Protein AF-A0A158JKR1-F1 (afdb_monomer_lite)

pLDDT: mean 86.39, std 18.25, range [36.31, 98.44]

Structure (mmCIF, N/CA/C/O backbone):
data_AF-A0A158JKR1-F1
#
_entry.id   AF-A0A158JKR1-F1
#
loop_
_atom_site.group_PDB
_atom_site.id
_atom_site.type_symbol
_atom_site.label_atom_id
_atom_site.label_alt_id
_atom_site.label_comp_id
_atom_site.label_asym_id
_atom_site.label_entity_id
_atom_site.label_seq_id
_atom_site.pdbx_PDB_ins_code
_atom_site.Cartn_x
_atom_site.Cartn_y
_atom_site.Cartn_z
_atom_site.occupancy
_atom_site.B_iso_or_equiv
_atom_site.auth_seq_id
_atom_site.auth_comp_id
_atom_site.auth_asym_id
_atom_site.auth_atom_id
_atom_site.pdbx_PDB_model_num
ATOM 1 N N . MET A 1 1 ? 40.102 68.312 15.667 1.00 36.31 1 MET A N 1
ATOM 2 C CA . MET A 1 1 ? 39.269 68.074 14.461 1.00 36.31 1 MET A CA 1
ATOM 3 C C . MET A 1 1 ? 39.759 66.760 13.847 1.00 36.31 1 MET A C 1
ATOM 5 O O . MET A 1 1 ? 40.965 66.577 13.837 1.00 36.31 1 MET A O 1
ATOM 9 N N . ARG A 1 2 ? 38.901 65.736 13.672 1.00 40.97 2 ARG A N 1
ATOM 10 C CA . ARG A 1 2 ? 38.323 65.308 12.364 1.00 40.97 2 ARG A CA 1
ATOM 11 C C . ARG A 1 2 ? 39.405 65.064 11.289 1.00 40.97 2 ARG A C 1
ATOM 13 O O . ARG A 1 2 ? 40.112 66.010 10.986 1.00 40.97 2 ARG A O 1
ATOM 20 N N . TYR A 1 3 ? 39.560 63.921 10.620 1.00 46.03 3 TYR A N 1
ATOM 21 C CA . TYR A 1 3 ? 38.919 62.588 10.657 1.00 46.03 3 TYR A CA 1
ATOM 22 C C . TYR A 1 3 ? 40.053 61.524 10.493 1.00 46.03 3 TYR A C 1
ATOM 24 O O . TYR A 1 3 ? 41.214 61.918 10.476 1.00 46.03 3 TYR A O 1
ATOM 32 N N . ALA A 1 4 ? 39.877 60.201 10.370 1.00 41.28 4 ALA A N 1
ATOM 33 C CA . ALA A 1 4 ? 38.708 59.315 10.252 1.00 41.28 4 ALA A CA 1
ATOM 34 C C . ALA A 1 4 ? 39.033 57.917 10.851 1.00 41.28 4 ALA A C 1
ATOM 36 O O . ALA A 1 4 ? 40.129 57.708 11.363 1.00 41.28 4 ALA A O 1
ATOM 37 N N . ALA A 1 5 ? 38.118 56.948 10.720 1.00 48.19 5 ALA A N 1
ATOM 38 C CA . ALA A 1 5 ? 38.401 55.514 10.852 1.00 48.19 5 ALA A CA 1
ATOM 39 C C . ALA A 1 5 ? 38.074 54.810 9.523 1.00 48.19 5 ALA A C 1
ATOM 41 O O . ALA A 1 5 ? 36.989 55.011 8.979 1.00 48.19 5 ALA A O 1
ATOM 42 N N . ALA A 1 6 ? 38.993 53.991 9.006 1.00 43.12 6 ALA A N 1
ATOM 43 C CA . ALA A 1 6 ? 38.788 53.195 7.796 1.00 43.12 6 ALA A CA 1
ATOM 44 C C . ALA A 1 6 ? 38.548 51.725 8.176 1.00 43.12 6 ALA A C 1
ATOM 46 O O . ALA A 1 6 ? 39.484 50.935 8.281 1.00 43.12 6 ALA A O 1
ATOM 47 N N . LEU A 1 7 ? 37.284 51.364 8.412 1.00 48.19 7 LEU A N 1
ATOM 48 C CA . LEU A 1 7 ? 36.884 49.967 8.573 1.00 48.19 7 LEU A CA 1
ATOM 49 C C . LEU A 1 7 ? 36.830 49.299 7.196 1.00 48.19 7 LEU A C 1
ATOM 51 O O . LEU A 1 7 ? 35.952 49.591 6.386 1.00 48.19 7 LEU A O 1
ATOM 55 N N . VAL A 1 8 ? 37.781 48.402 6.937 1.00 53.06 8 VAL A N 1
ATOM 56 C CA . VAL A 1 8 ? 37.798 47.563 5.734 1.00 53.06 8 VAL A CA 1
ATOM 57 C C . VAL A 1 8 ? 36.649 46.560 5.827 1.00 53.06 8 VAL A C 1
ATOM 59 O O . VAL A 1 8 ? 36.686 45.627 6.627 1.00 53.06 8 VAL A O 1
ATOM 62 N N . ALA A 1 9 ? 35.612 46.762 5.016 1.00 49.56 9 ALA A N 1
ATOM 63 C CA . ALA A 1 9 ? 34.474 45.857 4.948 1.00 49.56 9 ALA A CA 1
ATOM 64 C C . ALA A 1 9 ? 34.873 44.544 4.252 1.00 49.56 9 ALA A C 1
ATOM 66 O O . ALA A 1 9 ? 35.071 44.517 3.036 1.00 49.56 9 ALA A O 1
ATOM 67 N N . LEU A 1 10 ? 34.954 43.442 5.007 1.00 51.16 10 LEU A N 1
ATOM 68 C CA . LEU A 1 10 ? 35.000 42.110 4.407 1.00 51.16 10 LEU A CA 1
ATOM 69 C C . LEU A 1 10 ? 33.640 41.798 3.771 1.00 51.16 10 LEU A C 1
ATOM 71 O O . LEU A 1 10 ? 32.664 41.511 4.464 1.00 51.16 10 LEU A O 1
ATOM 75 N N . PHE A 1 11 ? 33.595 41.805 2.439 1.00 53.25 11 PHE A N 1
ATOM 76 C CA . PHE A 1 11 ? 32.483 41.251 1.672 1.00 53.25 11 PHE A CA 1
ATOM 77 C C . PHE A 1 11 ? 32.480 39.723 1.806 1.00 53.25 11 PHE A C 1
ATOM 79 O O . PHE A 1 11 ? 33.096 39.005 1.018 1.00 53.25 11 PHE A O 1
ATOM 86 N N . ALA A 1 12 ? 31.784 39.216 2.823 1.00 54.09 12 ALA A N 1
ATOM 87 C CA . ALA A 1 12 ? 31.522 37.793 2.961 1.00 54.09 12 ALA A CA 1
ATOM 88 C C . ALA A 1 12 ? 30.593 37.331 1.826 1.00 54.09 12 ALA A C 1
ATOM 90 O O . ALA A 1 12 ? 29.385 37.573 1.856 1.00 54.09 12 ALA A O 1
ATOM 91 N N . TRP A 1 13 ? 31.158 36.653 0.823 1.00 50.00 13 TRP A N 1
ATOM 92 C CA . TRP A 1 13 ? 30.391 35.907 -0.174 1.00 50.00 13 TRP A CA 1
ATOM 93 C C . TRP A 1 13 ? 29.713 34.707 0.499 1.00 50.00 13 TRP A C 1
ATOM 95 O O . TRP A 1 13 ? 30.222 33.587 0.493 1.00 50.00 13 TRP A O 1
ATOM 105 N N . LEU A 1 14 ? 28.539 34.951 1.080 1.00 49.72 14 LEU A N 1
ATOM 106 C CA . LEU A 1 14 ? 27.586 33.909 1.439 1.00 49.72 14 LEU A CA 1
ATOM 107 C C . LEU A 1 14 ? 27.034 33.306 0.146 1.00 49.72 14 LEU A C 1
ATOM 109 O O . LEU A 1 14 ? 26.009 33.739 -0.379 1.00 49.72 14 LEU A O 1
ATOM 113 N N . VAL A 1 15 ? 27.744 32.304 -0.376 1.00 53.53 15 VAL A N 1
ATOM 114 C CA . VAL A 1 15 ? 27.219 31.419 -1.415 1.00 53.53 15 VAL A CA 1
ATOM 115 C C . VAL A 1 15 ? 25.973 30.760 -0.837 1.00 53.53 15 VAL A C 1
ATOM 117 O O . VAL A 1 15 ? 26.064 29.906 0.045 1.00 53.53 15 VAL A O 1
ATOM 120 N N . ALA A 1 16 ? 24.806 31.186 -1.314 1.00 49.59 16 ALA A N 1
ATOM 121 C CA . ALA A 1 16 ? 23.541 30.566 -0.970 1.00 49.59 16 ALA A CA 1
ATOM 122 C C . ALA A 1 16 ? 23.528 29.149 -1.553 1.00 49.59 16 ALA A C 1
ATOM 124 O O . ALA A 1 16 ? 23.160 28.938 -2.709 1.00 49.59 16 ALA A O 1
ATOM 125 N N . ALA A 1 17 ? 23.962 28.177 -0.750 1.00 55.81 17 ALA A N 1
ATOM 126 C CA . ALA A 1 17 ? 23.763 26.771 -1.038 1.00 55.81 17 ALA A CA 1
ATOM 127 C C . ALA A 1 17 ? 22.253 26.520 -1.066 1.00 55.81 17 ALA A C 1
ATOM 129 O O . ALA A 1 17 ? 21.621 26.365 -0.020 1.00 55.81 17 ALA A O 1
ATOM 130 N N . MET A 1 18 ? 21.664 26.529 -2.265 1.00 52.78 18 MET A N 1
ATOM 131 C CA . MET A 1 18 ? 20.290 26.080 -2.431 1.00 52.78 18 MET A CA 1
ATOM 132 C C . MET A 1 18 ? 20.222 24.637 -1.927 1.00 52.78 18 MET A C 1
ATOM 134 O O . MET A 1 18 ? 21.002 23.807 -2.405 1.00 52.78 18 MET A O 1
ATOM 138 N N . PRO A 1 19 ? 19.347 24.322 -0.955 1.00 50.91 19 PRO A N 1
ATOM 139 C CA . PRO A 1 19 ? 19.206 22.956 -0.496 1.00 50.91 19 PRO A CA 1
ATOM 140 C C . PRO A 1 19 ? 18.718 22.127 -1.681 1.00 50.91 19 PRO A C 1
ATOM 142 O O . PRO A 1 19 ? 17.611 22.337 -2.182 1.00 50.91 19 PRO A O 1
ATOM 145 N N . ALA A 1 20 ? 19.555 21.199 -2.147 1.00 52.47 20 ALA A N 1
ATOM 146 C CA . ALA A 1 20 ? 19.106 20.185 -3.085 1.00 52.47 20 ALA A CA 1
ATOM 147 C C . ALA A 1 20 ? 17.892 19.478 -2.457 1.00 52.47 20 ALA A C 1
ATOM 149 O O . ALA A 1 20 ? 17.935 19.181 -1.256 1.00 52.47 20 ALA A O 1
ATOM 150 N N . PRO A 1 21 ? 16.808 19.228 -3.216 1.00 53.19 21 PRO A N 1
ATOM 151 C CA . PRO A 1 21 ? 15.652 18.533 -2.672 1.00 53.19 21 PRO A CA 1
ATOM 152 C C . PRO A 1 21 ? 16.122 17.198 -2.096 1.00 53.19 21 PRO A C 1
ATOM 154 O O . PRO A 1 21 ? 16.795 16.427 -2.782 1.00 53.19 21 PRO A O 1
ATOM 157 N N . LEU A 1 22 ? 15.806 16.950 -0.822 1.00 52.56 22 LEU A N 1
ATOM 158 C CA . LEU A 1 22 ? 16.153 15.701 -0.152 1.00 52.56 22 LEU A CA 1
ATOM 159 C C . LEU A 1 22 ? 15.581 14.548 -0.977 1.00 52.56 22 LEU A C 1
ATOM 161 O O . LEU A 1 22 ? 14.364 14.414 -1.093 1.00 52.56 22 LEU A O 1
ATOM 165 N N . SER A 1 23 ? 16.460 13.737 -1.567 1.00 54.16 23 SER A N 1
ATOM 166 C CA . SER A 1 23 ? 16.078 12.593 -2.393 1.00 54.16 23 SER A CA 1
ATOM 167 C C . SER A 1 23 ? 15.366 11.541 -1.545 1.00 54.16 23 SER A C 1
ATOM 169 O O . SER A 1 23 ? 15.988 10.604 -1.044 1.00 54.16 23 SER A O 1
ATOM 171 N N . THR A 1 24 ? 14.050 11.693 -1.388 1.00 63.53 24 THR A N 1
ATOM 172 C CA . THR A 1 24 ? 13.165 10.720 -0.744 1.00 63.53 24 THR A CA 1
ATOM 173 C C . THR A 1 24 ? 13.377 9.363 -1.403 1.00 63.53 24 THR A C 1
ATOM 175 O O . THR A 1 24 ? 13.179 9.226 -2.616 1.00 63.53 24 THR A O 1
ATOM 178 N N . SER A 1 25 ? 13.819 8.375 -0.620 1.00 83.50 25 SER A N 1
ATOM 179 C CA . SER A 1 25 ? 14.137 7.049 -1.147 1.00 83.50 25 SER A CA 1
ATOM 180 C C . SER A 1 25 ? 12.889 6.405 -1.771 1.00 83.50 25 SER A C 1
ATOM 182 O O . SER A 1 25 ? 11.771 6.672 -1.317 1.00 83.50 25 SER A O 1
ATOM 184 N N . PRO A 1 26 ? 13.036 5.541 -2.796 1.00 80.75 26 PRO A N 1
ATOM 185 C CA . PRO A 1 26 ? 11.890 4.865 -3.407 1.00 80.75 26 PRO A CA 1
ATOM 186 C C . PRO A 1 26 ? 11.008 4.153 -2.373 1.00 80.75 26 PRO A C 1
ATOM 188 O O . PRO A 1 26 ? 9.788 4.262 -2.432 1.00 80.75 26 PRO A O 1
ATOM 191 N N . ASN A 1 27 ? 11.626 3.531 -1.362 1.00 88.19 27 ASN A N 1
ATOM 192 C CA . ASN A 1 27 ? 10.921 2.863 -0.269 1.00 88.19 27 ASN A CA 1
ATOM 193 C C . ASN A 1 27 ? 10.091 3.825 0.592 1.00 88.19 27 ASN A C 1
ATOM 195 O O . ASN A 1 27 ? 8.948 3.498 0.895 1.00 88.19 27 ASN A O 1
ATOM 199 N N . SER A 1 28 ? 10.619 4.993 0.984 1.00 92.12 28 SER A N 1
ATOM 200 C CA . SER A 1 28 ? 9.847 5.930 1.816 1.00 92.12 28 SER A CA 1
ATOM 201 C C . SER A 1 28 ? 8.721 6.604 1.033 1.00 92.12 28 SER A C 1
ATOM 203 O O . SER A 1 28 ? 7.639 6.802 1.584 1.00 92.12 28 SER A O 1
ATOM 205 N N . ARG A 1 29 ? 8.917 6.872 -0.266 1.00 95.12 29 ARG A N 1
ATOM 206 C CA . ARG A 1 29 ? 7.845 7.375 -1.138 1.00 95.12 29 ARG A CA 1
ATOM 207 C C . ARG A 1 29 ? 6.749 6.328 -1.368 1.00 95.12 29 ARG A C 1
ATOM 209 O O . ARG A 1 29 ? 5.570 6.659 -1.298 1.00 95.12 29 ARG A O 1
ATOM 216 N N . ALA A 1 30 ? 7.130 5.066 -1.564 1.00 96.94 30 ALA A N 1
ATOM 217 C CA . ALA A 1 30 ? 6.198 3.947 -1.664 1.00 96.94 30 ALA A CA 1
ATOM 218 C C . ALA A 1 30 ? 5.408 3.721 -0.364 1.00 96.94 30 ALA A C 1
ATOM 220 O O . ALA A 1 30 ? 4.200 3.506 -0.412 1.00 96.94 30 ALA A O 1
ATOM 221 N N . THR A 1 31 ? 6.051 3.831 0.804 1.00 97.00 31 THR A N 1
ATOM 222 C CA . THR A 1 31 ? 5.363 3.766 2.105 1.00 97.00 31 THR A CA 1
ATOM 223 C C . THR A 1 31 ? 4.343 4.899 2.248 1.00 97.00 31 THR A C 1
ATOM 225 O O . THR A 1 31 ? 3.198 4.632 2.601 1.00 97.00 31 THR A O 1
ATOM 228 N N . ALA A 1 32 ? 4.711 6.139 1.905 1.00 96.81 32 ALA A N 1
ATOM 229 C CA . ALA A 1 32 ? 3.791 7.278 1.941 1.00 96.81 32 ALA A CA 1
ATOM 230 C C . ALA A 1 32 ? 2.586 7.098 0.997 1.00 96.81 32 ALA A C 1
ATOM 232 O O . ALA A 1 32 ? 1.453 7.357 1.399 1.00 96.81 32 ALA A O 1
ATOM 233 N N . PHE A 1 33 ? 2.811 6.592 -0.221 1.00 97.62 33 PHE A N 1
ATOM 234 C CA . PHE A 1 33 ? 1.742 6.262 -1.169 1.00 97.62 33 PHE A CA 1
ATOM 235 C C . PHE A 1 33 ? 0.755 5.234 -0.599 1.00 97.62 33 PHE A C 1
ATOM 237 O O . PHE A 1 33 ? -0.453 5.458 -0.623 1.00 97.62 33 PHE A O 1
ATOM 244 N N . VAL A 1 34 ? 1.251 4.125 -0.041 1.00 97.94 34 VAL A N 1
ATOM 245 C CA . VAL A 1 34 ? 0.379 3.069 0.498 1.00 97.94 34 VAL A CA 1
ATOM 246 C C . VAL A 1 34 ? -0.407 3.546 1.719 1.00 97.94 34 VAL A C 1
ATOM 248 O O . VAL A 1 34 ? -1.575 3.197 1.855 1.00 97.94 34 VAL A O 1
ATOM 251 N N . ILE A 1 35 ? 0.182 4.399 2.563 1.00 98.44 35 ILE A N 1
ATOM 252 C CA . ILE A 1 35 ? -0.537 5.053 3.665 1.00 98.44 35 ILE A CA 1
ATOM 253 C C . ILE A 1 35 ? -1.653 5.958 3.129 1.00 98.44 35 ILE A C 1
ATOM 255 O O . ILE A 1 35 ? -2.776 5.896 3.628 1.00 98.44 35 ILE A O 1
ATOM 259 N N . ALA A 1 36 ? -1.390 6.764 2.096 1.00 98.12 36 ALA A N 1
ATOM 260 C CA . ALA A 1 36 ? -2.407 7.615 1.479 1.00 98.12 36 ALA A CA 1
ATOM 261 C C . ALA A 1 36 ? -3.566 6.790 0.880 1.00 98.12 36 ALA A C 1
ATOM 263 O O . ALA A 1 36 ? -4.730 7.104 1.122 1.00 98.12 36 ALA A O 1
ATOM 264 N N . VAL A 1 37 ? -3.263 5.689 0.181 1.00 97.94 37 VAL A N 1
ATOM 265 C CA . VAL A 1 37 ? -4.279 4.760 -0.348 1.00 97.94 37 VAL A CA 1
ATOM 266 C C . VAL A 1 37 ? -5.083 4.117 0.784 1.00 97.94 37 VAL A C 1
ATOM 268 O O . VAL A 1 37 ? -6.309 4.174 0.766 1.00 97.94 37 VAL A O 1
ATOM 271 N N . ALA A 1 38 ? -4.420 3.549 1.794 1.00 98.19 38 ALA A N 1
ATOM 272 C CA . ALA A 1 38 ? -5.089 2.828 2.877 1.00 98.19 38 ALA A CA 1
ATOM 273 C C . ALA A 1 38 ? -5.908 3.747 3.803 1.00 98.19 38 ALA A C 1
ATOM 275 O O . ALA A 1 38 ? -6.951 3.335 4.304 1.00 98.19 38 ALA A O 1
ATOM 276 N N . THR A 1 39 ? -5.487 4.997 4.022 1.00 98.44 39 THR A N 1
ATOM 277 C CA . THR A 1 39 ? -6.273 5.976 4.798 1.00 98.44 39 THR A CA 1
ATOM 278 C C . THR A 1 39 ? -7.464 6.515 4.006 1.00 98.44 39 THR A C 1
ATOM 280 O O . THR A 1 39 ? -8.545 6.671 4.571 1.00 98.44 39 THR A O 1
ATOM 283 N N . ARG A 1 40 ? -7.324 6.718 2.687 1.00 97.75 40 ARG A N 1
ATOM 284 C CA . ARG A 1 40 ? -8.440 7.035 1.777 1.00 97.75 40 ARG A CA 1
ATOM 285 C C . ARG A 1 40 ? -9.473 5.903 1.725 1.00 97.75 40 ARG A C 1
ATOM 287 O O . ARG A 1 40 ? -10.670 6.177 1.798 1.00 97.75 40 ARG A O 1
ATOM 294 N N . ASP A 1 41 ? -9.026 4.653 1.622 1.00 98.12 41 ASP A N 1
ATOM 295 C CA . ASP A 1 41 ? -9.888 3.463 1.604 1.00 98.12 41 ASP A CA 1
ATOM 296 C C . ASP A 1 41 ? -10.641 3.294 2.939 1.00 98.12 41 ASP A C 1
ATOM 298 O O . ASP A 1 41 ? -11.867 3.173 2.940 1.00 98.12 41 ASP A O 1
ATOM 302 N N . LEU A 1 42 ? -9.956 3.475 4.080 1.00 98.38 42 LEU A N 1
ATOM 303 C CA . LEU A 1 42 ? -10.580 3.532 5.410 1.00 98.38 42 LEU A CA 1
ATOM 304 C C . LEU A 1 42 ? -11.634 4.643 5.497 1.00 98.38 42 LEU A C 1
ATOM 306 O O . LEU A 1 42 ? -12.741 4.412 5.985 1.00 98.38 42 LEU A O 1
ATOM 310 N N . ARG A 1 43 ? -11.322 5.851 5.017 1.00 97.94 43 ARG A N 1
ATOM 311 C CA . ARG A 1 43 ? -12.256 6.986 5.033 1.00 97.94 43 ARG A CA 1
ATOM 312 C C . ARG A 1 43 ? -13.513 6.693 4.216 1.00 97.94 43 ARG A C 1
ATOM 314 O O . ARG A 1 43 ? -14.614 6.965 4.692 1.00 97.94 43 ARG A O 1
ATOM 321 N N . SER A 1 44 ? -13.354 6.080 3.042 1.00 97.88 44 SER A N 1
ATOM 322 C CA . SER A 1 44 ? -14.467 5.600 2.216 1.00 97.88 44 SER A CA 1
ATOM 323 C C . SER A 1 44 ? -15.302 4.553 2.962 1.00 97.88 44 SER A C 1
ATOM 325 O O . SER A 1 44 ? -16.517 4.713 3.086 1.00 97.88 44 SER A O 1
ATOM 327 N N . ALA A 1 45 ? -14.663 3.545 3.570 1.00 97.69 45 ALA A N 1
ATOM 328 C CA . ALA A 1 45 ? -15.336 2.518 4.368 1.00 97.69 45 ALA A CA 1
ATOM 329 C C . ALA A 1 45 ? -16.159 3.115 5.527 1.00 97.69 45 ALA A C 1
ATOM 331 O O . ALA A 1 45 ? -17.313 2.737 5.736 1.00 97.69 45 ALA A O 1
ATOM 332 N N . ARG A 1 46 ? -15.610 4.101 6.254 1.00 97.56 46 ARG A N 1
ATOM 333 C CA . ARG A 1 46 ? -16.314 4.815 7.340 1.00 97.56 46 ARG A CA 1
ATOM 334 C C . ARG A 1 46 ? -17.493 5.663 6.855 1.00 97.56 46 ARG A C 1
ATOM 336 O O . ARG A 1 46 ? -18.402 5.921 7.637 1.00 97.56 46 ARG A O 1
ATOM 343 N N . GLN A 1 47 ? -17.496 6.070 5.588 1.00 97.56 47 GLN A N 1
ATOM 344 C CA . GLN A 1 47 ? -18.587 6.810 4.946 1.00 97.56 47 GLN A CA 1
ATOM 345 C C . GLN A 1 47 ? -19.619 5.889 4.264 1.00 97.56 47 GLN A C 1
ATOM 347 O O . GLN A 1 47 ? -20.557 6.381 3.640 1.00 97.56 47 GLN A O 1
ATOM 352 N N . GLY A 1 48 ? -19.474 4.561 4.380 1.00 96.50 48 GLY A N 1
ATOM 353 C CA . GLY A 1 48 ? -20.332 3.582 3.700 1.00 96.50 48 GLY A CA 1
ATOM 354 C C . GLY A 1 48 ? -20.047 3.439 2.199 1.00 96.50 48 GLY A C 1
ATOM 355 O O . GLY A 1 48 ? -20.861 2.874 1.470 1.00 96.50 48 GLY A O 1
ATOM 356 N N . GLY A 1 49 ? -18.913 3.966 1.733 1.00 96.56 49 GLY A N 1
ATOM 357 C CA . GLY A 1 49 ? -18.455 3.881 0.352 1.00 96.56 49 GLY A CA 1
ATOM 358 C C . GLY A 1 49 ? -17.749 2.564 0.017 1.00 96.56 49 GLY A C 1
ATOM 359 O O . GLY A 1 49 ? -17.518 1.697 0.866 1.00 96.56 49 GLY A O 1
ATOM 360 N N . GLN A 1 50 ? -17.380 2.429 -1.259 1.00 94.75 50 GLN A N 1
ATOM 361 C CA . GLN A 1 50 ? -16.569 1.309 -1.740 1.00 94.75 50 GLN A CA 1
ATOM 362 C C . GLN A 1 50 ? -15.180 1.338 -1.100 1.00 94.75 50 GLN A C 1
ATOM 364 O O . GLN A 1 50 ? -14.548 2.393 -1.033 1.00 94.75 50 GLN A O 1
ATOM 369 N N . HIS A 1 51 ? -14.716 0.177 -0.658 1.00 96.00 51 HIS A N 1
ATOM 370 C CA . HIS A 1 51 ? -13.411 -0.023 -0.043 1.00 96.00 51 HIS A CA 1
ATOM 371 C C . HIS A 1 51 ? -12.874 -1.411 -0.411 1.00 96.00 51 HIS A C 1
ATOM 373 O O . HIS A 1 51 ? -13.647 -2.286 -0.814 1.00 96.00 51 HIS A O 1
ATOM 379 N N . VAL A 1 52 ? -11.561 -1.595 -0.307 1.00 93.94 52 VAL A N 1
ATOM 380 C CA . VAL A 1 52 ? -10.861 -2.835 -0.672 1.00 93.94 52 VAL A CA 1
ATOM 381 C C . VAL A 1 52 ? -10.429 -3.618 0.566 1.00 93.94 52 VAL A C 1
ATOM 383 O O . VAL A 1 52 ? -10.505 -4.843 0.550 1.00 93.94 52 VAL A O 1
ATOM 386 N N . LEU A 1 53 ? -9.985 -2.932 1.623 1.00 96.62 53 LEU A N 1
ATOM 387 C CA . LEU A 1 53 ? -9.384 -3.561 2.802 1.00 96.62 53 LEU A CA 1
ATOM 388 C C . LEU A 1 53 ? -10.415 -3.756 3.924 1.00 96.62 53 LEU A C 1
ATOM 390 O O . LEU A 1 53 ? -11.309 -2.930 4.122 1.00 96.62 53 LEU A O 1
ATOM 394 N N . ALA A 1 54 ? -10.283 -4.835 4.698 1.00 95.75 54 ALA A N 1
ATOM 395 C CA . ALA A 1 54 ? -11.141 -5.086 5.850 1.00 95.75 54 ALA A CA 1
ATOM 396 C C . ALA A 1 54 ? -10.599 -4.376 7.103 1.00 95.75 54 ALA A C 1
ATOM 398 O O . ALA A 1 54 ? -9.505 -4.673 7.584 1.00 95.75 54 ALA A O 1
ATOM 399 N N . TYR A 1 55 ? -11.396 -3.464 7.667 1.00 96.81 55 TYR A N 1
ATOM 400 C CA . TYR A 1 55 ? -11.018 -2.673 8.840 1.00 96.81 55 TYR A CA 1
ATOM 401 C C . TYR A 1 55 ? -11.779 -3.071 10.100 1.00 96.81 55 TYR A C 1
ATOM 403 O O . TYR A 1 55 ? -13.008 -3.178 10.105 1.00 96.81 55 TYR A O 1
ATOM 411 N N . GLU A 1 56 ? -11.052 -3.154 11.209 1.00 95.06 56 GLU A N 1
ATOM 412 C CA . GLU A 1 56 ? -11.639 -3.234 12.543 1.00 95.06 56 GLU A CA 1
ATOM 413 C C . GLU A 1 56 ? -12.479 -1.990 12.869 1.00 95.06 56 GLU A C 1
ATOM 415 O O . GLU A 1 56 ? -12.281 -0.907 12.310 1.00 95.06 56 GLU A O 1
ATOM 420 N N . ARG A 1 57 ? -13.457 -2.117 13.774 1.00 93.69 57 ARG A N 1
ATOM 421 C CA . ARG A 1 57 ? -14.402 -1.015 14.070 1.00 93.69 57 ARG A CA 1
ATOM 422 C C . ARG A 1 57 ? -13.755 0.186 14.763 1.00 93.69 57 ARG A C 1
ATOM 424 O O . ARG A 1 57 ? -14.245 1.298 14.601 1.00 93.69 57 ARG A O 1
ATOM 431 N N . ASP A 1 58 ? -12.675 -0.041 15.500 1.00 95.31 58 ASP A N 1
ATOM 432 C CA . ASP A 1 58 ? -11.894 0.965 16.226 1.00 95.31 58 ASP A CA 1
ATOM 433 C C . ASP A 1 58 ? -10.694 1.516 15.430 1.00 95.31 58 ASP A C 1
ATOM 435 O O . ASP A 1 58 ? -10.018 2.427 15.900 1.00 95.31 58 ASP A O 1
ATOM 439 N N . GLU A 1 59 ? -10.440 1.004 14.220 1.00 97.44 59 GLU A N 1
ATOM 440 C CA . GLU A 1 59 ? -9.309 1.428 13.383 1.00 97.44 59 GLU A CA 1
ATOM 441 C C . GLU A 1 59 ? -9.407 2.912 12.977 1.00 97.44 59 GLU A C 1
ATOM 443 O O . GLU A 1 59 ? -10.478 3.398 12.588 1.00 97.44 59 GLU A O 1
ATOM 448 N N . THR A 1 60 ? -8.287 3.638 13.038 1.00 97.56 60 THR A N 1
ATOM 449 C CA . THR A 1 60 ? -8.228 5.078 12.723 1.00 97.56 60 THR A CA 1
ATOM 450 C C . THR A 1 60 ? -7.162 5.366 11.675 1.00 97.56 60 THR A C 1
ATOM 452 O O . THR A 1 60 ? -6.195 4.622 11.557 1.00 97.56 60 THR A O 1
ATOM 455 N N . GLU A 1 61 ? -7.287 6.476 10.938 1.00 98.31 61 GLU A N 1
ATOM 456 C CA . GLU A 1 61 ? -6.272 6.857 9.944 1.00 98.31 61 GLU A CA 1
ATOM 457 C C . GLU A 1 61 ? -4.872 7.004 10.572 1.00 98.31 61 GLU A C 1
ATOM 459 O O . GLU A 1 61 ? -3.880 6.629 9.950 1.00 98.31 61 GLU A O 1
ATOM 464 N N . ALA A 1 62 ? -4.782 7.483 11.819 1.00 98.06 62 ALA A N 1
ATOM 465 C CA . ALA A 1 62 ? -3.519 7.631 12.544 1.00 98.06 62 ALA A CA 1
ATOM 466 C C . ALA A 1 62 ? -2.915 6.275 12.954 1.00 98.06 62 ALA A C 1
ATOM 468 O O . ALA A 1 62 ? -1.737 6.028 12.693 1.00 98.06 62 ALA A O 1
ATOM 469 N N . THR A 1 63 ? -3.724 5.391 13.548 1.00 97.69 63 THR A N 1
ATOM 470 C CA . THR A 1 63 ? -3.309 4.034 13.941 1.00 97.69 63 THR A CA 1
ATOM 471 C C . THR A 1 63 ? -2.852 3.241 12.716 1.00 97.69 63 THR A C 1
ATOM 473 O O . THR A 1 63 ? -1.713 2.782 12.677 1.00 97.69 63 THR A O 1
ATOM 476 N N . LEU A 1 64 ? -3.678 3.197 11.666 1.00 98.31 64 LEU A N 1
ATOM 477 C CA . LEU A 1 64 ? -3.381 2.529 10.401 1.00 98.31 64 LEU A CA 1
ATOM 478 C C . LEU A 1 64 ? -2.082 3.044 9.760 1.00 98.31 64 LEU A C 1
ATOM 480 O O . LEU A 1 64 ? -1.266 2.247 9.298 1.00 98.31 64 LEU A O 1
ATOM 484 N N . SER A 1 65 ? -1.854 4.363 9.770 1.00 98.38 65 SER A N 1
ATOM 485 C CA . SER A 1 65 ? -0.621 4.971 9.245 1.00 98.38 65 SER A CA 1
ATOM 486 C C . SER A 1 65 ? 0.627 4.532 10.018 1.00 98.38 65 SER A C 1
ATOM 488 O O . SER A 1 65 ? 1.644 4.206 9.397 1.00 98.38 65 SER A O 1
ATOM 490 N N . SER A 1 66 ? 0.562 4.497 11.357 1.00 97.81 66 SER A N 1
ATOM 491 C CA . SER A 1 66 ? 1.678 4.038 12.201 1.00 97.81 66 SER A CA 1
ATOM 492 C C . SER A 1 66 ? 1.956 2.556 11.962 1.00 97.81 66 SER A C 1
ATOM 494 O O . SER A 1 66 ? 3.074 2.190 11.602 1.00 97.81 66 SER A O 1
ATOM 496 N N . SER A 1 67 ? 0.918 1.720 12.021 1.00 97.81 67 SER A N 1
ATOM 497 C CA . SER A 1 67 ? 1.022 0.275 11.824 1.00 97.81 67 SER A CA 1
ATOM 498 C C . SER A 1 67 ? 1.560 -0.111 10.444 1.00 97.81 67 SER A C 1
ATOM 500 O O . SER A 1 67 ? 2.424 -0.979 10.349 1.00 97.81 67 SER A O 1
ATOM 502 N N . ILE A 1 68 ? 1.120 0.547 9.361 1.00 98.00 68 ILE A N 1
ATOM 503 C CA . ILE A 1 68 ? 1.679 0.323 8.013 1.00 98.00 68 ILE A CA 1
ATOM 504 C C . ILE A 1 68 ? 3.157 0.739 7.962 1.00 98.00 68 ILE A C 1
ATOM 506 O O . ILE A 1 68 ? 3.976 0.028 7.373 1.00 98.00 68 ILE A O 1
ATOM 510 N N . THR A 1 69 ? 3.519 1.863 8.592 1.00 96.88 69 THR A N 1
ATOM 511 C CA . THR A 1 69 ? 4.910 2.340 8.647 1.00 96.88 69 THR A CA 1
ATOM 512 C C . THR A 1 69 ? 5.805 1.344 9.384 1.00 96.88 69 THR A C 1
ATOM 514 O O . THR A 1 69 ? 6.832 0.922 8.847 1.00 96.88 69 THR A O 1
ATOM 517 N N . GLU A 1 70 ? 5.420 0.942 10.593 1.00 96.12 70 GLU A N 1
ATOM 518 C CA . GLU A 1 70 ? 6.142 -0.005 11.450 1.00 96.12 70 GLU A CA 1
ATOM 519 C C . GLU A 1 70 ? 6.263 -1.383 10.796 1.00 96.12 70 GLU A C 1
ATOM 521 O O . GLU A 1 70 ? 7.358 -1.946 10.742 1.00 96.12 7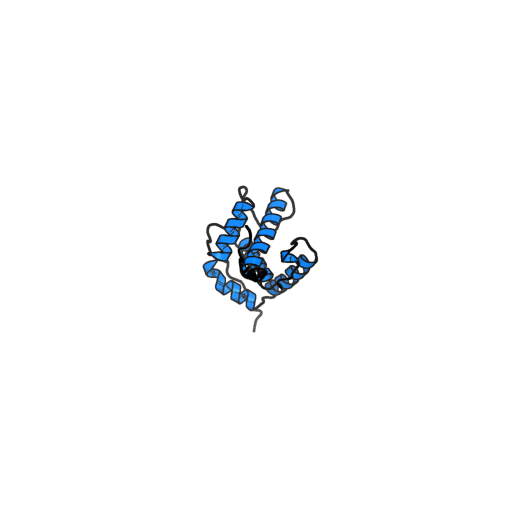0 GLU A O 1
ATOM 526 N N . TRP A 1 71 ? 5.178 -1.902 10.220 1.00 97.00 71 TRP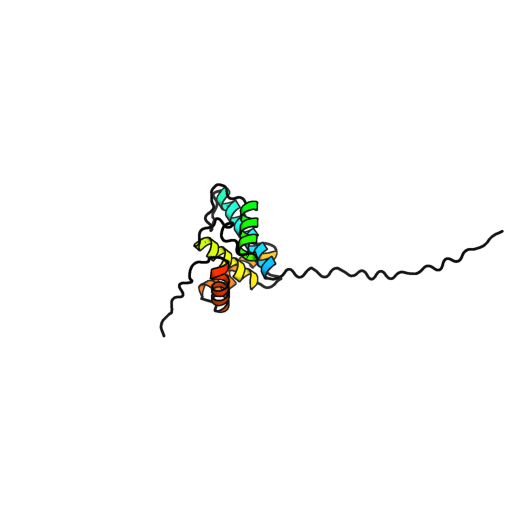 A N 1
ATOM 527 C CA . TRP A 1 71 ? 5.188 -3.182 9.519 1.00 97.00 71 TRP A CA 1
ATOM 528 C C . TRP A 1 71 ? 6.138 -3.153 8.315 1.00 97.00 71 TRP A C 1
ATOM 530 O O . TRP A 1 71 ? 7.063 -3.961 8.248 1.00 97.00 71 TRP A O 1
ATOM 540 N N . LEU A 1 72 ? 6.010 -2.180 7.403 1.00 95.50 72 LEU A N 1
ATOM 541 C CA . LEU A 1 72 ? 6.870 -2.102 6.213 1.00 95.50 72 LEU A CA 1
ATOM 542 C C . LEU A 1 72 ? 8.351 -1.867 6.552 1.00 95.50 72 LEU A C 1
ATOM 544 O O . LEU A 1 72 ? 9.227 -2.432 5.885 1.00 95.50 72 LEU A O 1
ATOM 548 N N . THR A 1 73 ? 8.652 -1.053 7.570 1.00 91.81 73 THR A N 1
ATOM 549 C CA . THR A 1 73 ? 10.032 -0.660 7.913 1.00 91.81 73 THR A CA 1
ATOM 550 C C . THR A 1 73 ? 10.705 -1.617 8.897 1.00 91.81 73 THR A C 1
ATOM 552 O O . THR A 1 73 ? 11.790 -2.116 8.605 1.00 91.81 73 THR A O 1
ATOM 555 N N . GLN A 1 74 ? 10.059 -1.927 10.021 1.00 92.12 74 GLN A N 1
ATOM 556 C CA . GLN A 1 74 ? 10.616 -2.730 11.116 1.00 92.12 74 GLN A CA 1
ATOM 557 C C . GLN A 1 74 ? 10.218 -4.209 11.022 1.00 92.12 74 GLN A C 1
ATOM 559 O O . GLN A 1 74 ? 10.955 -5.071 11.493 1.00 92.12 74 GLN A O 1
ATOM 564 N N . GLY A 1 75 ? 9.095 -4.522 10.369 1.00 91.44 75 GLY A N 1
ATOM 565 C CA . GLY A 1 75 ? 8.538 -5.874 10.347 1.00 91.44 75 GLY A CA 1
ATOM 566 C C . GLY A 1 75 ? 7.742 -6.224 11.603 1.00 91.44 75 GLY A C 1
ATOM 567 O O . GLY A 1 75 ? 7.663 -7.403 11.947 1.00 91.44 75 GLY A O 1
ATOM 568 N N . ASP A 1 76 ? 7.159 -5.242 12.305 1.00 90.12 76 ASP A N 1
ATOM 569 C CA . ASP A 1 76 ? 6.246 -5.570 13.403 1.00 90.12 76 ASP A CA 1
ATOM 570 C C . ASP A 1 76 ? 4.943 -6.167 12.854 1.00 90.12 76 ASP A C 1
ATOM 572 O O . ASP A 1 76 ? 4.082 -5.492 12.297 1.00 90.12 76 ASP A O 1
ATOM 576 N N . ARG A 1 77 ? 4.813 -7.482 13.024 1.00 86.94 77 ARG A N 1
ATOM 577 C CA . ARG A 1 77 ? 3.657 -8.283 12.612 1.00 86.94 77 ARG A CA 1
ATOM 578 C C . ARG A 1 77 ? 2.446 -8.129 13.536 1.00 86.94 77 ARG A C 1
ATOM 580 O O . ARG A 1 77 ? 1.413 -8.730 13.255 1.00 86.94 77 ARG A O 1
ATOM 587 N N . ARG A 1 78 ? 2.578 -7.424 14.665 1.00 85.25 78 ARG A N 1
ATOM 588 C CA . ARG A 1 78 ? 1.520 -7.262 15.676 1.00 85.25 78 ARG A CA 1
ATOM 589 C C . ARG A 1 78 ? 0.778 -5.936 15.557 1.00 85.25 78 ARG A C 1
ATOM 591 O O . ARG A 1 78 ? -0.379 -5.887 15.965 1.00 85.25 78 ARG A O 1
ATOM 598 N N . SER A 1 79 ? 1.407 -4.891 15.016 1.00 83.75 79 SER A N 1
ATOM 599 C CA . SER A 1 79 ? 0.772 -3.574 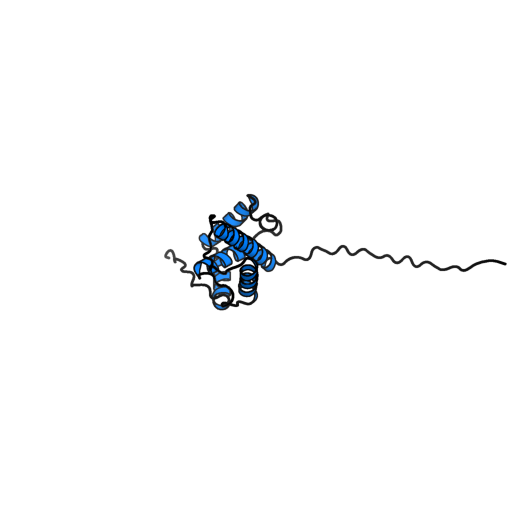14.890 1.00 83.75 79 SER A CA 1
ATOM 600 C C . SER A 1 79 ? -0.222 -3.499 13.725 1.00 83.75 79 SER A C 1
ATOM 602 O O . SER A 1 79 ? -1.255 -2.838 13.849 1.00 83.75 79 SER A O 1
ATOM 604 N N . LEU A 1 80 ? 0.015 -4.208 12.613 1.00 93.62 80 LEU A N 1
ATOM 605 C CA . LEU A 1 80 ? -0.875 -4.180 11.444 1.00 93.62 80 LEU A CA 1
ATOM 606 C C . LEU A 1 80 ? -2.079 -5.132 11.576 1.00 93.62 80 LEU A C 1
ATOM 608 O O . LEU A 1 80 ? -2.021 -6.302 11.198 1.00 93.62 80 LEU A O 1
ATOM 612 N N . ARG A 1 81 ? -3.205 -4.594 12.061 1.00 93.00 81 ARG A N 1
ATOM 613 C CA . ARG A 1 81 ? -4.503 -5.281 12.234 1.00 93.00 81 ARG A CA 1
ATOM 614 C C . ARG A 1 81 ? -5.299 -5.440 10.924 1.00 93.00 81 ARG A C 1
ATOM 616 O O . ARG A 1 81 ? -6.486 -5.140 10.874 1.00 93.00 81 ARG A O 1
ATOM 623 N N . LEU A 1 82 ? -4.648 -5.922 9.866 1.00 95.06 82 LEU A N 1
ATOM 624 C CA . LEU A 1 82 ? -5.284 -6.262 8.584 1.00 95.06 82 LEU A CA 1
ATOM 625 C C . LEU A 1 82 ? -5.269 -7.778 8.346 1.00 95.06 82 LEU A C 1
ATOM 627 O O . LEU A 1 82 ? -4.368 -8.474 8.823 1.00 95.06 82 LEU A O 1
ATOM 631 N N . ALA A 1 83 ? -6.231 -8.292 7.574 1.00 93.88 83 ALA A N 1
ATOM 632 C CA . ALA A 1 83 ? -6.247 -9.696 7.160 1.00 93.88 83 ALA A CA 1
ATOM 633 C C . ALA A 1 83 ? -5.010 -10.045 6.305 1.00 93.88 83 ALA A C 1
ATOM 635 O O . ALA A 1 83 ? -4.440 -9.184 5.642 1.00 93.88 83 ALA A O 1
ATOM 636 N N . LEU A 1 84 ? -4.589 -11.315 6.263 1.00 92.81 84 LEU A N 1
ATOM 637 C CA . LEU A 1 84 ? -3.363 -11.702 5.536 1.00 92.81 84 LEU A CA 1
ATOM 638 C C . LEU A 1 84 ? -3.408 -11.373 4.028 1.00 92.81 84 LEU A C 1
ATOM 640 O O . LEU A 1 84 ? -2.380 -11.012 3.462 1.00 92.81 84 LEU A O 1
ATOM 644 N N . ALA A 1 85 ? -4.586 -11.445 3.397 1.00 92.44 85 ALA A N 1
ATOM 645 C CA . ALA A 1 85 ? -4.783 -11.040 1.999 1.00 92.44 85 ALA A CA 1
ATOM 646 C C . ALA A 1 85 ? -4.689 -9.511 1.802 1.00 92.44 85 ALA A C 1
ATOM 648 O O . ALA A 1 85 ? -4.174 -9.032 0.790 1.00 92.44 85 ALA A O 1
ATOM 649 N N . ASP A 1 86 ? -5.116 -8.736 2.800 1.00 95.94 86 ASP A N 1
ATOM 650 C CA . ASP A 1 86 ? -4.995 -7.277 2.805 1.00 95.94 86 ASP A CA 1
ATOM 651 C C . ASP A 1 86 ? -3.534 -6.863 3.024 1.00 95.94 86 ASP A C 1
ATOM 653 O O . ASP A 1 86 ? -3.045 -5.955 2.360 1.00 95.94 86 ASP A O 1
ATOM 657 N N . GLN A 1 87 ? -2.788 -7.577 3.875 1.00 96.12 87 GLN A N 1
ATOM 658 C CA . GLN A 1 87 ? -1.338 -7.393 4.029 1.00 96.12 87 GLN A CA 1
ATOM 659 C C . GLN A 1 87 ? -0.585 -7.692 2.721 1.00 96.12 87 GLN A C 1
ATOM 661 O O . GLN A 1 87 ? 0.286 -6.920 2.318 1.00 96.12 87 GLN A O 1
ATOM 666 N N . GLU A 1 88 ? -0.944 -8.765 2.011 1.00 95.44 88 GLU A N 1
ATOM 667 C CA . GLU A 1 88 ? -0.431 -9.044 0.662 1.00 95.44 88 GLU A CA 1
ATOM 668 C C . GLU A 1 88 ? -0.777 -7.916 -0.328 1.00 95.44 88 GLU A C 1
ATOM 670 O O . GLU A 1 88 ? 0.089 -7.486 -1.093 1.00 95.44 88 GLU A O 1
ATOM 675 N N . THR A 1 89 ? -1.988 -7.357 -0.253 1.00 96.19 89 THR A N 1
ATOM 676 C CA . THR A 1 89 ? -2.411 -6.203 -1.065 1.00 96.19 89 THR A CA 1
ATOM 677 C C . THR A 1 89 ? -1.577 -4.949 -0.760 1.00 96.19 89 THR A C 1
ATOM 679 O O . THR A 1 89 ? -1.022 -4.348 -1.681 1.00 96.19 89 THR A O 1
ATOM 682 N N . ILE A 1 90 ? -1.387 -4.594 0.517 1.00 97.50 90 ILE A N 1
ATOM 683 C CA . ILE A 1 90 ? -0.502 -3.500 0.966 1.00 97.50 90 ILE A CA 1
ATOM 684 C C . ILE A 1 90 ? 0.929 -3.712 0.441 1.00 97.50 90 ILE A C 1
ATOM 686 O O . ILE A 1 90 ? 1.542 -2.771 -0.066 1.00 97.50 90 ILE A O 1
ATOM 690 N N . PHE A 1 91 ? 1.462 -4.939 0.498 1.00 97.44 91 PHE A N 1
ATOM 691 C CA . PHE A 1 91 ? 2.795 -5.250 -0.028 1.00 97.44 91 PHE A CA 1
ATOM 692 C C . PHE A 1 91 ? 2.878 -5.120 -1.557 1.00 97.44 91 PHE A C 1
ATOM 694 O O . PHE A 1 91 ? 3.846 -4.560 -2.074 1.00 97.44 91 PHE A O 1
ATOM 701 N N . ALA A 1 92 ? 1.867 -5.586 -2.295 1.00 97.44 92 ALA A N 1
ATOM 702 C CA . ALA A 1 92 ? 1.810 -5.456 -3.749 1.00 97.44 92 ALA A CA 1
ATOM 703 C C . ALA A 1 92 ? 1.760 -3.986 -4.196 1.00 97.44 92 ALA A C 1
ATOM 705 O O . ALA A 1 92 ? 2.476 -3.603 -5.124 1.00 97.44 92 ALA A O 1
ATOM 706 N N . PHE A 1 93 ? 0.979 -3.149 -3.505 1.00 97.94 93 PHE A N 1
ATOM 707 C CA . PHE A 1 93 ? 0.913 -1.708 -3.757 1.00 97.94 93 PHE A CA 1
ATOM 708 C C . PHE A 1 93 ? 2.229 -1.009 -3.379 1.00 97.94 93 PHE A C 1
ATOM 710 O O . PHE A 1 93 ? 2.691 -0.147 -4.126 1.00 97.94 93 PHE A O 1
ATOM 717 N N . HIS A 1 94 ? 2.877 -1.409 -2.276 1.00 98.06 94 HIS A N 1
ATOM 718 C CA . HIS A 1 94 ? 4.189 -0.877 -1.878 1.00 98.06 94 HIS A CA 1
ATOM 719 C C . HIS A 1 94 ? 5.258 -1.190 -2.920 1.00 98.06 94 HIS A C 1
ATOM 721 O O . HIS A 1 94 ? 5.953 -0.290 -3.388 1.00 98.06 94 HIS A O 1
ATOM 727 N N . TRP A 1 95 ? 5.345 -2.452 -3.347 1.00 98.12 95 TRP A N 1
ATOM 728 C CA . TRP A 1 95 ? 6.296 -2.866 -4.370 1.00 98.12 95 TRP A CA 1
ATOM 729 C C . TRP A 1 95 ? 6.043 -2.149 -5.699 1.00 98.12 95 TRP A C 1
ATOM 731 O O . TRP A 1 95 ? 6.995 -1.653 -6.302 1.00 98.12 95 TRP A O 1
ATOM 741 N N . ALA A 1 96 ? 4.778 -2.047 -6.127 1.00 98.00 96 ALA A N 1
ATOM 742 C CA . ALA A 1 96 ? 4.384 -1.334 -7.340 1.00 98.00 96 ALA A CA 1
ATOM 743 C C . ALA A 1 96 ? 4.828 0.135 -7.294 1.00 98.00 96 ALA A C 1
ATOM 745 O O . ALA A 1 96 ? 5.513 0.597 -8.206 1.00 98.00 96 ALA A O 1
ATOM 746 N N . ALA A 1 97 ? 4.528 0.841 -6.200 1.00 97.75 97 ALA A N 1
ATOM 747 C CA . ALA A 1 97 ? 4.955 2.220 -5.998 1.00 97.75 97 ALA A CA 1
ATOM 748 C C . ALA A 1 97 ? 6.485 2.362 -5.946 1.00 97.75 97 ALA A C 1
ATOM 750 O O . ALA A 1 97 ? 7.037 3.304 -6.509 1.00 97.75 97 ALA A O 1
ATOM 751 N N . ALA A 1 98 ? 7.205 1.402 -5.361 1.00 97.12 98 ALA A N 1
ATOM 752 C CA . ALA A 1 98 ? 8.667 1.414 -5.343 1.00 97.12 98 ALA A CA 1
ATOM 753 C C . ALA A 1 98 ? 9.303 1.245 -6.742 1.00 97.12 98 ALA A C 1
ATOM 755 O O . ALA A 1 98 ? 10.473 1.593 -6.912 1.00 97.12 98 ALA A O 1
ATOM 756 N N . GLN A 1 99 ? 8.559 0.742 -7.741 1.00 97.25 99 GLN A N 1
ATOM 757 C CA . GLN A 1 99 ? 8.997 0.695 -9.145 1.00 97.25 99 GLN A CA 1
ATOM 758 C C . GLN A 1 99 ? 8.626 1.951 -9.958 1.00 97.25 99 GLN A C 1
ATOM 760 O O . GLN A 1 99 ? 9.148 2.129 -11.062 1.00 97.25 99 GLN A O 1
ATOM 765 N N . MET A 1 100 ? 7.727 2.810 -9.465 1.00 95.19 100 MET A N 1
ATOM 766 C CA . MET A 1 100 ? 7.261 3.983 -10.213 1.00 95.19 100 MET A CA 1
ATOM 767 C C . MET A 1 100 ? 8.370 5.041 -10.378 1.00 95.19 100 MET A C 1
ATOM 769 O O . MET A 1 100 ? 9.158 5.267 -9.451 1.00 95.19 100 MET A O 1
ATOM 773 N N . PRO A 1 101 ? 8.418 5.755 -11.523 1.00 93.38 101 PRO A N 1
ATOM 774 C CA . PRO A 1 101 ? 9.296 6.911 -11.696 1.00 93.38 101 PRO A CA 1
ATOM 775 C C . PRO A 1 101 ? 9.054 7.964 -10.609 1.00 93.38 101 PRO A C 1
ATOM 777 O O . PRO A 1 101 ? 7.923 8.164 -10.173 1.00 93.38 101 PRO A O 1
ATOM 780 N N . ALA A 1 102 ? 10.095 8.689 -10.189 1.00 91.38 102 ALA A N 1
ATOM 781 C CA . ALA A 1 102 ? 9.982 9.668 -9.100 1.00 91.38 102 ALA A CA 1
ATOM 782 C C . ALA A 1 102 ? 8.986 10.811 -9.376 1.00 91.38 102 ALA A C 1
ATOM 784 O O . ALA A 1 102 ? 8.478 11.416 -8.438 1.00 91.38 102 ALA A O 1
ATOM 785 N N . GLN A 1 103 ? 8.705 11.058 -10.654 1.00 92.12 103 GLN A N 1
ATOM 786 C CA . GLN A 1 103 ? 7.754 12.027 -11.188 1.00 92.12 103 GLN A CA 1
ATOM 787 C C . GLN A 1 103 ? 6.344 11.456 -11.461 1.00 92.12 103 GLN A C 1
ATOM 789 O O . GLN A 1 103 ? 5.542 12.127 -12.108 1.00 92.12 103 GLN A O 1
ATOM 794 N N . SER A 1 104 ? 6.044 10.222 -11.031 1.00 94.44 104 SER A N 1
ATOM 795 C CA . SER A 1 104 ? 4.703 9.632 -11.157 1.00 94.44 104 SER A CA 1
ATOM 796 C C . SER A 1 104 ? 3.655 10.474 -10.427 1.00 94.44 104 SER A C 1
ATOM 798 O O . SER A 1 104 ? 3.883 10.941 -9.307 1.00 94.44 104 SER A O 1
ATOM 800 N N . GLN A 1 105 ? 2.478 10.619 -11.042 1.00 95.12 105 GLN A N 1
ATOM 801 C CA . GLN A 1 105 ? 1.364 11.363 -10.454 1.00 95.12 105 GLN A CA 1
ATOM 802 C C . GLN A 1 105 ? 0.836 10.711 -9.167 1.00 95.12 105 GLN A C 1
ATOM 804 O O . GLN A 1 105 ? 0.339 11.431 -8.308 1.00 95.12 105 GLN A O 1
ATOM 809 N N . CYS A 1 106 ? 1.060 9.406 -8.944 1.00 95.75 106 CYS A N 1
ATOM 810 C CA . CYS A 1 106 ? 0.727 8.743 -7.674 1.00 95.75 106 CYS A CA 1
ATOM 811 C C . CYS A 1 106 ? 1.398 9.361 -6.440 1.00 95.75 106 CYS A C 1
ATOM 813 O O . CYS A 1 106 ? 0.948 9.138 -5.320 1.00 95.75 106 CYS A O 1
ATOM 815 N N . PHE A 1 107 ? 2.474 10.127 -6.619 1.00 95.38 107 PHE A N 1
ATOM 816 C CA . PHE A 1 107 ? 3.174 10.802 -5.526 1.00 95.38 107 PHE A CA 1
ATOM 817 C C . PHE A 1 107 ? 2.733 12.256 -5.312 1.00 95.38 107 PHE A C 1
ATOM 819 O O . PHE A 1 107 ? 3.290 12.936 -4.452 1.00 95.38 107 PHE A O 1
ATOM 826 N N . VAL A 1 108 ? 1.751 12.721 -6.088 1.00 93.25 108 VAL A N 1
ATOM 827 C CA . VAL A 1 108 ? 1.159 14.063 -6.015 1.00 93.25 108 VAL A CA 1
ATOM 828 C C . VAL A 1 108 ? -0.337 13.959 -5.718 1.00 93.25 108 VAL A C 1
ATOM 830 O O . VAL A 1 108 ? -0.818 14.591 -4.783 1.00 93.25 108 VAL A O 1
ATOM 833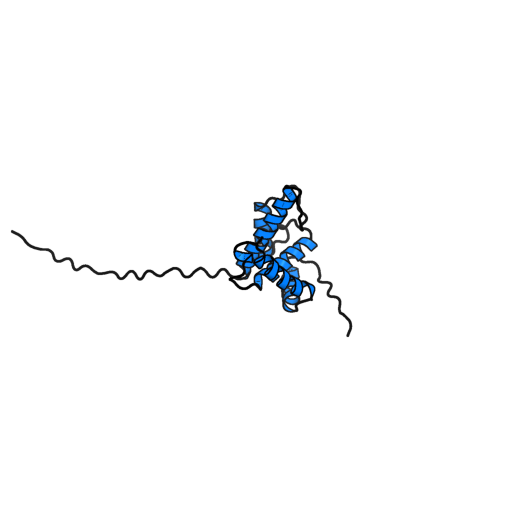 N N . ASP A 1 109 ? -1.049 13.129 -6.481 1.00 94.25 109 ASP A N 1
ATOM 834 C CA . ASP A 1 109 ? -2.486 12.893 -6.370 1.00 94.25 109 ASP A CA 1
ATOM 835 C C . ASP A 1 109 ? -2.805 11.420 -6.689 1.00 94.25 109 ASP A C 1
ATOM 837 O O . ASP A 1 109 ? -2.670 10.961 -7.829 1.00 94.25 109 ASP A O 1
ATOM 841 N N . ILE A 1 110 ? -3.239 10.680 -5.665 1.00 95.19 110 ILE A N 1
ATOM 842 C CA . ILE A 1 110 ? -3.588 9.255 -5.763 1.00 95.19 110 ILE A CA 1
ATOM 843 C C . ILE A 1 110 ? -4.899 8.999 -6.519 1.00 95.19 110 ILE A C 1
ATOM 845 O O . ILE A 1 110 ? -5.114 7.879 -6.979 1.00 95.19 110 ILE A O 1
ATOM 849 N N . ASP A 1 111 ? -5.764 10.007 -6.649 1.00 93.44 111 ASP A N 1
ATOM 850 C CA . ASP A 1 111 ? -7.044 9.902 -7.352 1.00 93.44 111 ASP A CA 1
ATOM 851 C C . ASP A 1 111 ? -6.916 10.258 -8.847 1.00 93.44 111 ASP A C 1
ATOM 853 O O . ASP A 1 111 ? -7.802 9.923 -9.638 1.00 93.44 111 ASP A O 1
ATOM 857 N N . SER A 1 112 ? -5.790 10.856 -9.259 1.00 95.69 112 SER A N 1
ATOM 858 C CA . SER A 1 112 ? -5.510 11.236 -10.648 1.00 95.69 112 SER A CA 1
ATOM 859 C C . SER A 1 112 ? -5.510 10.051 -11.628 1.00 95.69 112 SER A C 1
ATOM 861 O O . SER A 1 112 ? -4.989 8.970 -11.340 1.00 95.69 112 SER A O 1
ATOM 863 N N . GLU A 1 113 ? -6.004 10.273 -12.853 1.00 95.56 113 GLU A N 1
ATOM 864 C CA . GLU A 1 113 ? -5.968 9.265 -13.929 1.00 95.56 113 GLU A CA 1
ATOM 865 C C . GLU A 1 113 ? -4.539 8.776 -14.220 1.00 95.56 113 GLU A C 1
ATOM 867 O O . GLU A 1 113 ? -4.322 7.590 -14.468 1.00 95.56 113 GLU A O 1
ATOM 872 N N . GLY A 1 114 ? -3.550 9.675 -14.135 1.00 95.75 114 GLY A N 1
ATOM 873 C CA . GLY A 1 114 ? -2.136 9.333 -14.293 1.00 95.75 114 GLY A CA 1
ATOM 874 C C . GLY A 1 114 ? -1.650 8.349 -13.227 1.00 95.75 114 GLY A C 1
ATOM 875 O O . GLY A 1 114 ? -0.947 7.395 -13.559 1.00 95.75 114 GLY A O 1
ATOM 876 N N . CYS A 1 115 ? -2.075 8.513 -11.967 1.00 96.75 115 CYS A N 1
ATOM 877 C CA . CYS A 1 115 ? -1.774 7.525 -10.937 1.00 96.75 115 CYS A CA 1
ATOM 878 C C . CYS A 1 115 ? -2.455 6.182 -11.218 1.00 96.75 115 CYS A C 1
ATOM 880 O O . CYS A 1 115 ? -1.815 5.133 -11.141 1.00 96.75 115 CYS A O 1
ATOM 882 N N . GLN A 1 116 ? -3.738 6.198 -11.587 1.00 95.12 116 GLN A N 1
ATOM 883 C CA . GLN A 1 116 ? -4.481 4.972 -11.883 1.00 95.12 116 GLN A CA 1
ATOM 884 C C . GLN A 1 116 ? -3.820 4.169 -13.017 1.00 95.12 116 GLN A C 1
ATOM 886 O O . GLN A 1 116 ? -3.714 2.947 -12.915 1.00 95.12 116 GLN A O 1
ATOM 891 N N . GLN A 1 117 ? -3.312 4.842 -14.055 1.00 96.12 117 GLN A N 1
ATOM 892 C CA . GLN A 1 117 ? -2.572 4.219 -15.158 1.00 96.12 117 GLN A CA 1
ATOM 893 C C . GLN A 1 117 ? -1.232 3.616 -14.702 1.00 96.12 117 GLN A C 1
ATOM 895 O O . GLN A 1 117 ? -0.979 2.436 -14.966 1.00 96.12 117 GLN A O 1
ATOM 900 N N . ASP A 1 118 ? -0.402 4.379 -13.978 1.00 95.44 118 ASP A N 1
ATOM 901 C CA . ASP A 1 118 ? 0.883 3.900 -13.441 1.00 95.4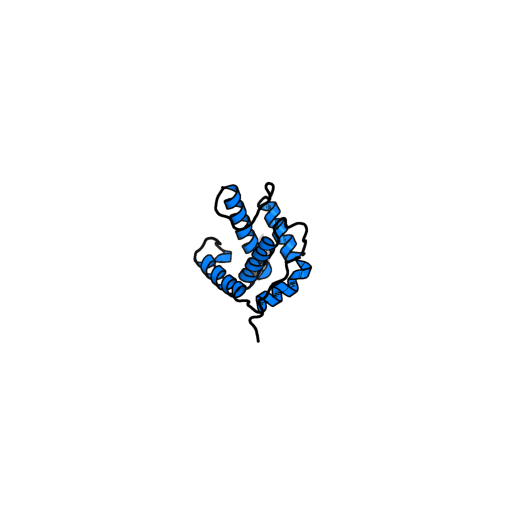4 118 ASP A CA 1
ATOM 902 C C . ASP A 1 118 ? 0.689 2.693 -12.503 1.00 95.44 118 ASP A C 1
ATOM 904 O O . ASP A 1 118 ? 1.374 1.670 -12.620 1.00 95.44 118 ASP A O 1
ATOM 908 N N . LEU A 1 119 ? -0.277 2.778 -11.584 1.00 96.06 119 LEU A N 1
ATOM 909 C CA . LEU A 1 119 ? -0.592 1.716 -10.633 1.00 96.06 119 LEU A CA 1
ATOM 910 C C . LEU A 1 119 ? -1.138 0.470 -11.339 1.00 96.06 119 LEU A C 1
ATOM 912 O O . LEU A 1 119 ? -0.688 -0.642 -11.052 1.00 96.06 119 LEU A O 1
ATOM 916 N N . ALA A 1 120 ? -2.064 0.631 -12.289 1.00 96.44 120 ALA A N 1
ATOM 917 C CA . ALA A 1 120 ? -2.617 -0.483 -13.055 1.00 96.44 120 ALA A CA 1
ATOM 918 C C . ALA A 1 120 ? -1.536 -1.211 -13.868 1.00 96.44 120 ALA A C 1
ATOM 920 O O . ALA A 1 120 ? -1.536 -2.447 -13.898 1.00 96.44 120 ALA A O 1
ATOM 921 N N . TYR A 1 121 ? -0.593 -0.469 -14.465 1.00 97.25 121 TYR A N 1
ATOM 922 C CA . TYR A 1 121 ? 0.566 -1.030 -15.158 1.00 97.25 121 TYR A CA 1
ATOM 923 C C . TYR A 1 121 ? 1.410 -1.898 -14.218 1.00 97.25 121 TYR A C 1
ATOM 925 O O . TYR A 1 121 ? 1.645 -3.071 -14.513 1.00 97.25 121 TYR A O 1
ATOM 933 N N . TRP A 1 122 ? 1.827 -1.378 -13.059 1.00 97.69 122 TRP A N 1
ATOM 934 C CA . TRP A 1 122 ? 2.677 -2.138 -12.138 1.00 97.69 122 TRP A CA 1
ATOM 935 C C . TRP A 1 122 ? 1.954 -3.325 -11.492 1.00 97.69 122 TRP A C 1
ATOM 937 O O . TRP A 1 122 ? 2.519 -4.421 -11.444 1.00 97.69 122 TRP A O 1
ATOM 947 N N . LEU A 1 123 ? 0.689 -3.169 -11.087 1.00 96.94 123 LEU A N 1
ATOM 948 C CA . LEU A 1 123 ? -0.118 -4.270 -10.550 1.00 96.94 123 LEU A CA 1
ATOM 949 C C . LEU A 1 123 ? -0.421 -5.351 -11.602 1.00 96.94 123 LEU A C 1
ATOM 951 O O . LEU A 1 123 ? -0.562 -6.519 -11.243 1.00 96.94 123 LEU A O 1
ATOM 955 N N . ALA A 1 124 ? -0.468 -5.025 -12.899 1.00 97.50 124 ALA A N 1
ATOM 956 C CA . ALA A 1 124 ? -0.533 -6.049 -13.945 1.00 97.50 124 ALA A CA 1
ATOM 957 C C . ALA A 1 124 ? 0.727 -6.930 -13.962 1.00 97.50 124 ALA A C 1
ATOM 959 O O . ALA A 1 124 ? 0.627 -8.137 -14.160 1.00 97.50 124 ALA A O 1
ATOM 960 N N . ARG A 1 125 ? 1.906 -6.360 -13.683 1.00 97.19 125 ARG A N 1
ATOM 961 C CA . ARG A 1 125 ? 3.172 -7.114 -13.615 1.00 97.19 125 ARG A CA 1
ATOM 962 C C . ARG A 1 125 ? 3.241 -7.986 -12.355 1.00 97.19 125 ARG A C 1
ATOM 964 O O . ARG A 1 125 ? 3.722 -9.109 -12.445 1.00 97.19 125 ARG A O 1
ATOM 971 N N . VAL A 1 126 ? 2.676 -7.531 -11.230 1.00 95.25 126 VAL A N 1
ATOM 972 C CA . VAL A 1 126 ? 2.445 -8.365 -10.029 1.00 95.25 126 VAL A CA 1
ATOM 973 C C . VAL A 1 126 ? 1.571 -9.579 -10.377 1.00 95.25 126 VAL A C 1
ATOM 975 O O . VAL A 1 126 ? 1.997 -10.712 -10.165 1.00 95.25 126 VAL A O 1
ATOM 978 N N . ARG A 1 127 ? 0.386 -9.361 -10.973 1.00 94.00 127 ARG A N 1
ATOM 979 C CA . ARG A 1 127 ? -0.547 -10.442 -11.359 1.00 94.00 127 ARG A CA 1
ATOM 980 C C . ARG A 1 127 ? 0.054 -11.430 -12.362 1.00 94.00 127 ARG A C 1
ATOM 982 O O . ARG A 1 127 ? -0.214 -12.621 -12.268 1.00 94.00 127 ARG A O 1
ATOM 989 N N . ASN A 1 128 ? 0.892 -10.945 -13.276 1.00 94.69 128 ASN A N 1
ATOM 990 C CA . ASN A 1 128 ? 1.590 -11.761 -14.272 1.00 94.69 128 ASN A CA 1
ATOM 991 C C . ASN A 1 128 ? 2.903 -12.380 -13.741 1.00 94.69 128 ASN A C 1
ATOM 993 O O . ASN A 1 128 ? 3.722 -12.841 -14.534 1.00 94.69 128 ASN A O 1
ATOM 997 N N . GLY A 1 129 ? 3.134 -12.369 -12.423 1.00 93.75 129 GLY A N 1
ATOM 998 C CA . GLY A 1 129 ? 4.253 -13.070 -11.793 1.00 93.75 129 GLY A CA 1
ATOM 999 C C . GLY A 1 129 ? 5.635 -12.472 -12.072 1.00 93.75 129 GLY A C 1
ATOM 1000 O O . GLY A 1 129 ? 6.579 -13.233 -12.277 1.00 93.75 129 GLY A O 1
ATOM 1001 N N . ASP A 1 130 ? 5.789 -11.136 -12.082 1.00 96.25 130 ASP A N 1
ATOM 1002 C CA . ASP A 1 130 ? 7.100 -10.486 -12.272 1.00 96.25 130 ASP A CA 1
ATOM 1003 C C . ASP A 1 130 ? 8.161 -11.116 -11.338 1.00 96.25 130 ASP A C 1
ATOM 1005 O O . ASP A 1 130 ? 8.008 -11.060 -10.111 1.00 96.25 130 ASP A O 1
ATOM 1009 N N . PRO A 1 131 ? 9.264 -11.680 -11.874 1.00 96.50 131 PRO A N 1
ATOM 1010 C CA . PRO A 1 131 ? 10.286 -12.340 -11.063 1.00 96.50 131 PRO A CA 1
ATOM 1011 C C . PRO A 1 131 ? 10.885 -11.451 -9.963 1.00 96.50 131 PRO A C 1
ATOM 1013 O O . PRO A 1 131 ? 11.292 -11.951 -8.914 1.00 96.50 131 PRO A O 1
ATOM 1016 N N . ARG A 1 132 ? 10.915 -10.126 -10.163 1.00 97.19 132 ARG A N 1
ATOM 1017 C CA . ARG A 1 132 ? 11.382 -9.148 -9.170 1.00 97.19 132 ARG A CA 1
ATOM 1018 C C . ARG A 1 132 ? 10.364 -8.943 -8.049 1.00 97.19 132 ARG A C 1
ATOM 1020 O O . ARG A 1 132 ? 10.785 -8.771 -6.908 1.00 97.19 132 ARG A O 1
ATOM 1027 N N . PHE A 1 133 ? 9.062 -9.009 -8.343 1.00 97.31 133 PHE A N 1
ATOM 1028 C CA . PHE A 1 133 ? 8.020 -9.036 -7.312 1.00 97.31 133 PHE A CA 1
ATOM 1029 C C . PHE A 1 133 ? 8.106 -10.333 -6.504 1.00 97.31 133 PHE A C 1
ATOM 1031 O O . PHE A 1 133 ? 8.241 -10.275 -5.285 1.00 97.31 133 PHE A O 1
ATOM 1038 N N . ILE A 1 134 ? 8.139 -11.494 -7.170 1.00 96.88 134 ILE A N 1
ATOM 1039 C CA . ILE A 1 134 ? 8.238 -12.806 -6.504 1.00 96.88 134 ILE A CA 1
ATOM 1040 C C . ILE A 1 134 ? 9.490 -12.879 -5.614 1.00 96.88 134 ILE A C 1
ATOM 1042 O O . ILE A 1 134 ? 9.422 -13.360 -4.483 1.00 96.88 134 ILE A O 1
ATOM 1046 N N . SER A 1 135 ? 10.631 -12.368 -6.090 1.00 96.38 135 SER A N 1
ATOM 1047 C CA . SER A 1 135 ? 11.870 -12.293 -5.307 1.00 96.38 135 SER A CA 1
ATOM 1048 C C . SER A 1 135 ? 11.735 -11.369 -4.089 1.00 96.38 135 SER A C 1
ATOM 1050 O O . SER A 1 135 ? 12.020 -11.796 -2.969 1.00 96.38 135 SER A O 1
ATOM 1052 N N . ALA A 1 136 ? 11.232 -10.141 -4.269 1.00 96.50 136 ALA A N 1
ATOM 1053 C CA . ALA A 1 136 ? 11.038 -9.186 -3.174 1.00 96.50 136 ALA A CA 1
ATOM 1054 C C . ALA A 1 136 ? 10.038 -9.693 -2.120 1.00 96.50 136 ALA A C 1
ATOM 1056 O O . ALA A 1 136 ? 10.259 -9.518 -0.918 1.00 96.50 136 ALA A O 1
ATOM 1057 N N . TYR A 1 137 ? 8.972 -10.366 -2.562 1.00 96.38 137 TYR A N 1
ATOM 1058 C CA . TYR A 1 137 ? 7.986 -11.008 -1.700 1.00 96.38 137 TYR A CA 1
ATOM 1059 C C . TYR A 1 137 ? 8.632 -12.116 -0.870 1.00 96.38 137 TYR A C 1
ATOM 1061 O O . TYR A 1 137 ? 8.566 -12.073 0.354 1.00 96.38 137 TYR A O 1
ATOM 1069 N N . ARG A 1 138 ? 9.320 -13.077 -1.508 1.00 95.44 138 ARG A N 1
ATOM 1070 C CA . ARG A 1 138 ? 10.005 -14.187 -0.815 1.00 95.44 138 ARG A CA 1
ATOM 1071 C C . ARG A 1 138 ? 11.033 -13.684 0.203 1.00 95.44 138 ARG A C 1
ATOM 1073 O O . ARG A 1 138 ? 11.085 -14.201 1.314 1.00 95.44 138 ARG A O 1
ATOM 1080 N N . GLN A 1 139 ? 11.800 -12.646 -0.137 1.00 95.12 139 GLN A N 1
ATOM 1081 C CA . GLN A 1 139 ? 12.747 -12.001 0.785 1.00 95.12 139 GLN A CA 1
ATOM 1082 C C . GLN A 1 139 ? 12.049 -11.318 1.972 1.00 95.12 139 GLN A C 1
ATOM 1084 O O . GLN A 1 139 ? 12.555 -11.344 3.092 1.00 95.12 139 GLN A O 1
ATOM 1089 N N . SER A 1 140 ? 10.876 -10.724 1.746 1.00 94.94 140 SER A N 1
ATOM 1090 C CA . SER A 1 140 ? 10.103 -10.038 2.788 1.00 94.94 140 SER A CA 1
ATOM 1091 C C . SER A 1 140 ? 9.224 -10.979 3.615 1.00 94.94 140 SER A C 1
ATOM 1093 O O . SER A 1 140 ? 8.805 -10.601 4.707 1.00 94.94 140 SER A O 1
ATOM 1095 N N . GLN A 1 141 ? 8.961 -12.195 3.130 1.00 94.06 141 GLN A N 1
ATOM 1096 C CA . GLN A 1 141 ? 7.913 -13.079 3.636 1.00 94.06 141 GLN A CA 1
ATOM 1097 C C . GLN A 1 141 ? 8.042 -13.374 5.133 1.00 94.06 141 GLN A C 1
ATOM 1099 O O . GLN A 1 141 ? 7.089 -13.180 5.882 1.00 94.06 141 GLN A O 1
ATOM 1104 N N . PHE A 1 142 ? 9.226 -13.793 5.588 1.00 92.06 142 PHE A N 1
ATOM 1105 C CA . PHE A 1 142 ? 9.458 -14.099 7.002 1.00 92.06 142 PHE A CA 1
ATOM 1106 C C . PHE A 1 142 ? 9.361 -12.847 7.889 1.00 92.06 142 PHE A C 1
ATOM 1108 O O . PHE A 1 142 ? 8.704 -12.879 8.930 1.00 92.06 142 PHE A O 1
ATOM 1115 N N . ARG A 1 143 ? 9.977 -11.738 7.447 1.00 94.31 143 ARG A N 1
ATOM 1116 C CA . ARG A 1 143 ? 10.019 -10.454 8.167 1.00 94.31 143 ARG A CA 1
ATOM 1117 C C . ARG A 1 143 ? 8.622 -9.864 8.358 1.00 94.31 143 ARG A C 1
ATOM 1119 O O . ARG A 1 143 ? 8.279 -9.456 9.457 1.00 94.31 143 ARG A O 1
ATOM 1126 N N . LEU A 1 144 ? 7.830 -9.834 7.290 1.00 95.06 144 LEU A N 1
ATOM 1127 C CA . LEU A 1 144 ? 6.497 -9.233 7.269 1.00 95.06 144 LEU A CA 1
ATOM 1128 C C . LEU A 1 144 ? 5.385 -10.210 7.677 1.00 95.06 144 LEU A C 1
ATOM 1130 O O . LEU A 1 144 ? 4.278 -9.783 7.984 1.00 95.06 144 LEU A O 1
ATOM 1134 N N . GLY A 1 145 ? 5.656 -11.517 7.707 1.00 93.50 145 GLY A N 1
ATOM 1135 C CA . GLY A 1 145 ? 4.647 -12.532 8.006 1.00 93.50 145 GLY A CA 1
ATOM 1136 C C . GLY A 1 145 ? 3.679 -12.839 6.868 1.00 93.50 145 GLY A C 1
ATOM 1137 O O . GLY A 1 145 ? 2.604 -13.370 7.141 1.00 93.50 145 GLY A O 1
ATOM 1138 N N . LEU A 1 146 ? 4.051 -12.508 5.630 1.00 93.50 146 LEU A N 1
ATOM 1139 C CA . LEU A 1 146 ? 3.206 -12.676 4.450 1.00 93.50 146 LEU A CA 1
ATOM 1140 C C . LEU A 1 146 ? 2.847 -14.158 4.200 1.00 93.50 146 LEU A C 1
ATOM 1142 O O . LEU A 1 146 ? 3.683 -15.045 4.434 1.00 93.50 146 LEU A O 1
ATOM 1146 N N . PRO A 1 147 ? 1.640 -14.448 3.677 1.00 90.38 147 PRO A N 1
ATOM 1147 C CA . PRO A 1 147 ? 1.246 -15.807 3.314 1.00 90.38 147 PRO A CA 1
ATOM 1148 C C . PRO A 1 147 ? 2.141 -16.378 2.194 1.00 90.38 147 PRO A C 1
ATOM 1150 O O . PRO A 1 147 ? 2.788 -15.617 1.472 1.00 90.38 147 PRO A O 1
ATOM 1153 N N . PRO A 1 148 ? 2.228 -17.710 2.019 1.00 88.75 148 PRO A N 1
ATOM 1154 C CA . PRO A 1 148 ? 2.957 -18.305 0.900 1.00 88.75 148 PRO A CA 1
ATOM 1155 C C . PRO A 1 148 ? 2.363 -17.922 -0.460 1.00 88.75 148 PRO A C 1
ATOM 1157 O O . PRO A 1 148 ? 1.180 -18.150 -0.700 1.00 88.75 148 PRO A O 1
ATOM 1160 N N . LEU A 1 149 ? 3.204 -17.428 -1.377 1.00 83.38 149 LEU A N 1
ATOM 1161 C CA . LEU A 1 149 ? 2.823 -17.291 -2.785 1.00 83.38 149 LEU A CA 1
ATOM 1162 C C . LEU A 1 149 ? 2.566 -18.676 -3.382 1.00 83.38 149 LEU A C 1
ATOM 1164 O O . LEU A 1 149 ? 3.510 -19.430 -3.640 1.00 83.38 149 LEU A O 1
ATOM 1168 N N . ILE A 1 150 ? 1.301 -18.979 -3.665 1.00 75.38 150 ILE A N 1
ATOM 1169 C CA . ILE A 1 150 ? 0.918 -20.122 -4.497 1.00 75.38 150 ILE A CA 1
ATOM 1170 C C . ILE A 1 150 ? 1.143 -19.723 -5.958 1.00 75.38 150 ILE A C 1
ATOM 1172 O O . ILE A 1 150 ? 0.220 -19.353 -6.683 1.00 75.38 150 ILE A O 1
ATOM 1176 N N . VAL A 1 151 ? 2.403 -19.775 -6.390 1.00 65.12 151 VAL A N 1
ATOM 1177 C CA . VAL A 1 151 ? 2.730 -19.706 -7.814 1.00 65.12 151 VAL A CA 1
ATOM 1178 C C . VAL A 1 151 ? 2.221 -21.000 -8.442 1.00 65.12 151 VAL A C 1
ATOM 1180 O O . VAL A 1 151 ? 2.662 -22.084 -8.061 1.00 65.12 151 VAL A O 1
ATOM 1183 N N . LYS A 1 152 ? 1.281 -20.905 -9.388 1.00 57.44 152 LYS A N 1
ATOM 1184 C CA . LYS A 1 152 ? 1.005 -22.030 -10.282 1.00 57.44 152 LYS A CA 1
ATOM 1185 C C . LYS A 1 152 ? 2.246 -22.236 -11.143 1.00 57.44 152 LYS A C 1
ATOM 1187 O O . LYS A 1 152 ? 2.525 -21.404 -12.001 1.00 57.44 152 LYS A O 1
ATOM 1192 N N . ASP A 1 153 ? 2.953 -23.340 -10.926 1.00 50.78 153 ASP A N 1
ATOM 1193 C CA . ASP A 1 153 ? 3.810 -23.904 -11.964 1.00 50.78 153 ASP A CA 1
ATOM 1194 C C . ASP A 1 153 ? 2.889 -24.321 -13.120 1.00 50.78 153 ASP A C 1
ATOM 1196 O O . ASP A 1 153 ? 2.279 -25.393 -13.099 1.00 50.78 153 ASP A O 1
ATOM 1200 N N . GLU A 1 154 ? 2.739 -23.448 -14.117 1.00 45.97 154 GLU A N 1
ATOM 1201 C CA . GLU A 1 154 ? 2.299 -23.892 -15.436 1.00 45.97 154 GLU A CA 1
ATOM 1202 C C . GLU A 1 154 ? 3.385 -24.834 -15.961 1.00 45.97 154 GLU A C 1
ATOM 1204 O O . GLU A 1 154 ? 4.565 -24.482 -16.010 1.00 45.97 154 GLU A O 1
ATOM 1209 N N . GLY A 1 155 ? 2.987 -26.085 -16.200 1.00 43.50 155 GLY A N 1
ATOM 1210 C CA . GLY A 1 155 ? 3.907 -27.214 -16.265 1.00 43.50 155 GLY A CA 1
ATOM 1211 C C . GLY A 1 155 ? 4.994 -27.087 -17.333 1.00 43.50 155 GLY A C 1
ATOM 1212 O O . GLY A 1 155 ? 4.768 -26.548 -18.414 1.00 43.50 155 GLY A O 1
ATOM 1213 N N . ARG A 1 156 ? 6.157 -27.655 -16.998 1.00 36.44 156 ARG A N 1
ATOM 1214 C CA . ARG A 1 156 ? 7.224 -28.028 -17.938 1.00 36.44 156 ARG A CA 1
ATOM 1215 C C . ARG A 1 156 ? 6.689 -28.854 -19.110 1.00 36.44 156 ARG A C 1
ATOM 1217 O O . ARG A 1 156 ? 5.927 -29.802 -18.820 1.00 36.44 156 ARG A O 1
#

Organism: NCBI:txid326474

Foldseek 3Di:
DDDDDDDDDDPPPPPPPDPDPDPQALLNLLLVLLLVLQQVLVVQVVVVHDHDWDDDPPDHSVLCSVLSVCCSPVLPQPSHPTDLVVLVVSLQSSVLSSPDDPPQCSSVDCVDPSNVVSSVVSSVCVVVPPVVSVVVCVVCCVSNVHDDPPDPPPDD

Sequence (156 aa):
MRYAAALVALFAWLVAAMPAPLSTSPNSRATAFVIAVATRDLRSARQGGQHVLAYERDETEATLSSSITEWLTQGDRRSLRLALADQETIFAFHWAAAQMPAQSQCFVDIDSEGCQQDLAYWLARVRNGDPRFISAYRQSQFRLGLPPLIVKDEGR

Radius of gyration: 23.71 Å; chains: 1; bounding box: 60×96×34 Å

S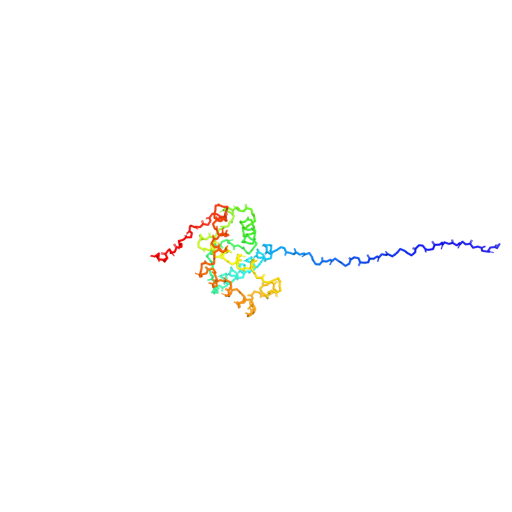econdary structure (DSSP, 8-state):
-------------------------HHHHHHHHHHHHHHHHHHHHHTT---SS---TT--HHHHHHHHHHHHHH--TTT--S-HHHHHHHHHHHHHHHHS-TT-GGGT-TTSHHHHHHHHHHHHHHHTT-HHHHHHHHHHHHHHTPPP--------